Protein AF-A0A954E8Y5-F1 (afdb_monomer_lite)

pLDDT: mean 89.85, std 13.47, range [34.72, 98.38]

Secondary structure (DSSP, 8-state):
---GGGSPPHHHHHHHHHHHHHHTT--HHHHHHHHHHHHHHHHH----GGGSTT--HHHHHHHHHHHHHHHHHHHHHHHT-

Structure (mmCIF, N/CA/C/O backbone):
data_AF-A0A954E8Y5-F1
#
_entry.id   AF-A0A954E8Y5-F1
#
loop_
_atom_site.group_PDB
_atom_site.id
_atom_site.type_symbol
_atom_site.label_atom_id
_atom_site.label_alt_id
_atom_site.label_comp_id
_atom_site.label_asym_id
_atom_site.label_entity_id
_atom_site.label_seq_id
_atom_site.pdbx_PDB_ins_code
_atom_site.Cartn_x
_atom_site.Cartn_y
_atom_site.Cartn_z
_atom_site.occupancy
_atom_site.B_iso_or_equiv
_atom_site.auth_seq_id
_atom_site.auth_comp_id
_atom_site.auth_asym_id
_atom_site.auth_atom_id
_atom_site.pdbx_PDB_model_num
ATOM 1 N N . MET A 1 1 ? -20.908 -1.190 16.544 1.00 34.72 1 MET A N 1
ATOM 2 C CA . MET A 1 1 ? -20.824 0.028 15.709 1.00 34.72 1 MET A CA 1
ATOM 3 C C . MET A 1 1 ? -19.452 0.012 15.058 1.00 34.72 1 MET A C 1
ATOM 5 O O . MET A 1 1 ? -18.472 0.238 15.750 1.00 34.72 1 MET A O 1
ATOM 9 N N . THR A 1 2 ? -19.346 -0.379 13.791 1.00 42.66 2 THR A N 1
ATOM 10 C CA . THR A 1 2 ? -18.062 -0.371 13.074 1.00 42.66 2 THR A CA 1
ATOM 11 C C . THR A 1 2 ? -17.657 1.076 12.828 1.00 42.66 2 THR A C 1
ATOM 13 O O . THR A 1 2 ? -18.324 1.785 12.074 1.00 42.66 2 THR A O 1
ATOM 16 N N . ASN A 1 3 ? -16.604 1.528 13.508 1.00 45.78 3 ASN A N 1
ATOM 17 C CA . ASN A 1 3 ? -16.019 2.842 13.286 1.00 45.78 3 ASN A CA 1
ATOM 18 C C . ASN A 1 3 ? -15.526 2.910 11.838 1.00 45.78 3 ASN A C 1
ATOM 20 O O . ASN A 1 3 ? -14.508 2.320 11.486 1.00 45.78 3 ASN A O 1
ATOM 24 N N . ASN A 1 4 ? -16.232 3.665 10.999 1.00 52.59 4 ASN A N 1
ATOM 25 C CA . ASN A 1 4 ? -15.774 3.991 9.647 1.00 52.59 4 ASN A CA 1
ATOM 26 C C . ASN A 1 4 ? -14.433 4.764 9.669 1.00 52.59 4 ASN A C 1
ATOM 28 O O . ASN A 1 4 ? -13.774 4.874 8.647 1.00 52.59 4 ASN A O 1
ATOM 32 N N . ALA A 1 5 ? -14.027 5.273 10.842 1.00 57.06 5 ALA A N 1
ATOM 33 C CA . ALA A 1 5 ? -12.784 6.001 11.082 1.00 57.06 5 ALA A CA 1
ATOM 34 C C . ALA A 1 5 ? -11.508 5.136 11.044 1.00 57.06 5 ALA A C 1
ATOM 36 O O . ALA A 1 5 ? -10.423 5.689 10.915 1.00 57.06 5 ALA A O 1
ATOM 37 N N . GLU A 1 6 ? -11.606 3.805 11.156 1.00 65.31 6 GLU A N 1
ATOM 38 C CA . GLU A 1 6 ? -10.423 2.928 11.082 1.00 65.31 6 GLU A CA 1
ATOM 39 C C . GLU A 1 6 ? -10.092 2.468 9.662 1.00 65.31 6 GLU A C 1
ATOM 41 O O . GLU A 1 6 ? -9.040 1.861 9.457 1.00 65.31 6 GLU A O 1
ATOM 46 N N . ARG A 1 7 ? -10.975 2.737 8.690 1.00 84.38 7 ARG A N 1
ATOM 47 C CA . ARG A 1 7 ? -10.767 2.298 7.314 1.00 84.38 7 ARG A CA 1
ATOM 48 C C . ARG A 1 7 ? -10.078 3.364 6.479 1.00 84.38 7 ARG A C 1
ATOM 50 O O . ARG A 1 7 ? -10.615 4.450 6.288 1.00 84.38 7 ARG A O 1
ATOM 57 N N . LEU A 1 8 ? -8.927 3.008 5.922 1.00 90.25 8 LEU A N 1
ATOM 58 C CA . LEU A 1 8 ? -8.213 3.830 4.956 1.00 90.25 8 LEU A CA 1
ATOM 59 C C . LEU A 1 8 ? -9.059 3.996 3.689 1.00 90.25 8 LEU A C 1
ATOM 61 O O . LEU A 1 8 ? -9.580 3.030 3.117 1.00 90.25 8 LEU A O 1
ATOM 65 N N . THR A 1 9 ? -9.145 5.229 3.211 1.00 94.62 9 THR A N 1
ATOM 66 C CA . THR A 1 9 ? -9.699 5.570 1.901 1.00 94.62 9 THR A CA 1
ATOM 67 C C . THR A 1 9 ? -8.838 4.986 0.777 1.00 94.62 9 THR A C 1
ATOM 69 O O . THR A 1 9 ? -7.673 4.626 0.965 1.00 94.62 9 THR A O 1
ATOM 72 N N . LEU A 1 10 ? -9.388 4.919 -0.440 1.00 94.94 10 LEU A N 1
ATOM 73 C CA . LEU A 1 10 ? -8.626 4.471 -1.610 1.00 94.94 10 LEU A CA 1
ATOM 74 C C . LEU A 1 10 ? -7.380 5.337 -1.857 1.00 94.94 10 LEU A C 1
ATOM 76 O O . LEU A 1 10 ? -6.322 4.814 -2.203 1.00 94.94 10 LEU A O 1
ATOM 80 N N . GLU A 1 11 ? -7.497 6.649 -1.655 1.00 96.56 11 GLU A N 1
ATOM 81 C CA . GLU A 1 11 ? -6.388 7.586 -1.822 1.00 96.56 11 GLU A CA 1
ATOM 82 C C . GLU A 1 11 ? -5.283 7.351 -0.784 1.00 96.56 11 GLU A C 1
ATOM 84 O O . GLU A 1 11 ? -4.104 7.289 -1.138 1.00 96.56 11 GLU A O 1
ATOM 89 N N . GLU A 1 12 ? -5.642 7.134 0.481 1.00 96.50 12 GLU A N 1
ATOM 90 C CA . GLU A 1 12 ? -4.672 6.814 1.532 1.00 96.50 12 GLU A CA 1
ATOM 91 C C . GLU A 1 12 ? -3.979 5.472 1.275 1.00 96.50 12 GLU A C 1
ATOM 93 O O . GLU A 1 12 ? -2.757 5.375 1.418 1.00 96.50 12 GLU A O 1
ATOM 98 N N . LYS A 1 13 ? -4.721 4.456 0.813 1.00 97.12 13 LYS A N 1
ATOM 99 C CA . LYS A 1 13 ? -4.144 3.166 0.404 1.00 97.12 13 LYS A CA 1
ATOM 100 C C . LYS A 1 13 ? -3.169 3.338 -0.762 1.00 97.12 13 LYS A C 1
ATOM 102 O O . LYS A 1 13 ? -2.049 2.831 -0.702 1.00 97.12 13 LYS A O 1
ATOM 107 N N . LEU A 1 14 ? -3.543 4.108 -1.785 1.00 98.00 14 LEU A N 1
ATOM 108 C CA . LEU A 1 14 ? -2.673 4.413 -2.922 1.00 98.00 14 LEU A CA 1
ATOM 109 C C . LEU A 1 14 ? -1.396 5.145 -2.481 1.00 98.00 14 LEU A C 1
ATOM 111 O O . LEU A 1 14 ? -0.296 4.825 -2.944 1.00 98.00 14 LEU A O 1
ATOM 115 N N . ASN A 1 15 ? -1.521 6.112 -1.575 1.00 98.06 15 ASN A N 1
ATOM 116 C CA . ASN A 1 15 ? -0.387 6.851 -1.030 1.00 98.06 15 ASN A CA 1
ATOM 117 C C . ASN A 1 15 ? 0.535 5.950 -0.200 1.00 98.06 15 ASN A C 1
ATOM 119 O O . ASN A 1 15 ? 1.760 6.048 -0.334 1.00 98.06 15 ASN A O 1
ATOM 123 N N . LEU A 1 16 ? -0.029 5.021 0.579 1.00 97.94 16 LEU A N 1
ATOM 124 C CA . LEU A 1 16 ? 0.735 4.014 1.310 1.00 97.94 16 LEU A CA 1
ATOM 125 C C . LEU A 1 16 ? 1.537 3.126 0.347 1.00 97.94 16 LEU A C 1
ATOM 127 O O . LEU A 1 16 ? 2.751 3.004 0.516 1.00 97.94 16 LEU A O 1
ATOM 131 N N . VAL A 1 17 ? 0.912 2.593 -0.711 1.00 98.38 17 VAL A N 1
ATOM 132 C CA . VAL A 1 17 ? 1.597 1.780 -1.737 1.00 98.38 17 VAL A CA 1
ATOM 133 C C . VAL A 1 17 ? 2.738 2.563 -2.389 1.00 98.38 17 VAL A C 1
ATOM 135 O O . VAL A 1 17 ? 3.875 2.088 -2.415 1.00 98.38 17 VAL A O 1
ATOM 138 N N . LYS A 1 18 ? 2.474 3.792 -2.858 1.00 98.25 18 LYS A N 1
ATOM 139 C CA . LYS A 1 18 ? 3.493 4.661 -3.473 1.00 98.25 18 LYS A CA 1
ATOM 140 C C . LYS A 1 18 ? 4.660 4.931 -2.523 1.00 98.25 18 LYS A C 1
ATOM 142 O O . LYS A 1 18 ? 5.814 4.922 -2.953 1.00 98.25 18 LYS A O 1
ATOM 147 N N . SER A 1 19 ? 4.375 5.181 -1.246 1.00 98.06 19 SER A N 1
ATOM 148 C CA . SER A 1 19 ? 5.394 5.425 -0.222 1.00 98.06 19 SER A CA 1
ATOM 149 C C . SER A 1 19 ? 6.282 4.196 -0.012 1.00 98.06 19 SER A C 1
ATOM 151 O O . SER A 1 19 ? 7.504 4.286 -0.162 1.00 98.06 19 SER A O 1
ATOM 153 N N . ARG A 1 20 ? 5.683 3.021 0.226 1.00 98.31 20 ARG A N 1
ATOM 154 C CA . ARG A 1 20 ? 6.423 1.763 0.426 1.00 98.31 20 ARG A CA 1
ATOM 155 C C . ARG A 1 20 ? 7.231 1.363 -0.808 1.00 98.31 20 ARG A C 1
ATOM 157 O O . ARG A 1 20 ? 8.412 1.049 -0.680 1.00 98.31 20 ARG A O 1
ATOM 164 N N . ALA A 1 21 ? 6.661 1.477 -2.007 1.00 98.06 21 ALA A N 1
ATOM 165 C CA . ALA A 1 21 ? 7.367 1.189 -3.254 1.00 98.06 21 ALA A CA 1
ATOM 166 C C . ALA A 1 21 ? 8.603 2.089 -3.441 1.00 98.06 21 ALA A C 1
ATOM 168 O O . ALA A 1 21 ? 9.685 1.608 -3.784 1.00 98.06 21 ALA A O 1
ATOM 169 N N . ARG A 1 22 ? 8.500 3.389 -3.131 1.00 97.81 22 ARG A N 1
ATOM 170 C CA . ARG A 1 22 ? 9.659 4.298 -3.182 1.00 97.81 22 ARG A CA 1
ATOM 171 C C . ARG A 1 22 ? 10.734 3.949 -2.156 1.00 97.81 22 ARG A C 1
ATOM 173 O O . ARG A 1 22 ? 11.914 4.060 -2.500 1.00 97.81 22 ARG A O 1
ATOM 180 N N . ILE A 1 23 ? 10.345 3.548 -0.943 1.00 97.62 23 ILE A N 1
ATOM 181 C CA . ILE A 1 23 ? 11.269 3.087 0.108 1.00 97.62 23 ILE A CA 1
ATOM 182 C C . ILE A 1 23 ? 12.013 1.828 -0.355 1.00 97.62 23 ILE A C 1
ATOM 184 O O . ILE A 1 23 ? 13.220 1.723 -0.162 1.00 97.62 23 ILE A O 1
ATOM 188 N N . MET A 1 24 ? 11.325 0.915 -1.043 1.00 96.62 24 MET A N 1
ATOM 189 C CA . MET A 1 24 ? 11.903 -0.328 -1.569 1.00 96.62 24 MET A CA 1
ATOM 190 C C . MET A 1 24 ? 12.695 -0.157 -2.876 1.00 96.62 24 MET A C 1
ATOM 192 O O . MET A 1 24 ? 13.156 -1.140 -3.451 1.00 96.62 24 MET A O 1
ATOM 196 N N . GLY A 1 25 ? 12.890 1.081 -3.336 1.00 95.62 25 GLY A N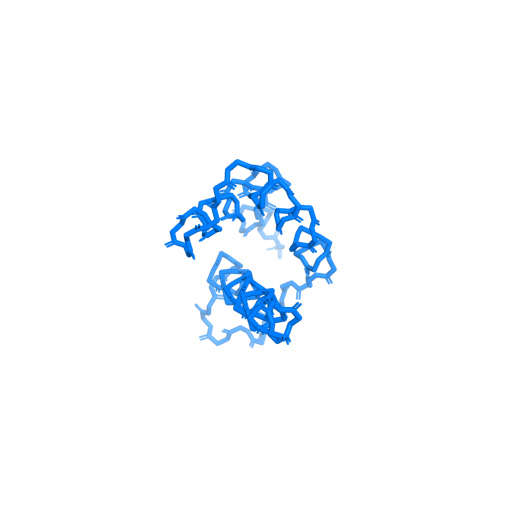 1
ATOM 197 C CA . GLY A 1 25 ? 13.780 1.397 -4.453 1.00 95.62 25 GLY A CA 1
ATOM 198 C C . GLY A 1 25 ? 13.127 1.409 -5.835 1.00 95.62 25 GLY A C 1
ATOM 199 O O . GLY A 1 25 ? 13.839 1.608 -6.815 1.00 95.62 25 GLY A O 1
ATOM 200 N N . PHE A 1 26 ? 11.801 1.273 -5.943 1.00 96.25 26 PHE A N 1
ATOM 201 C CA . PHE A 1 26 ? 11.107 1.458 -7.220 1.00 96.25 26 PHE A CA 1
ATOM 202 C C . PHE A 1 26 ? 11.173 2.934 -7.662 1.00 96.25 26 PHE A C 1
ATOM 204 O O . PHE A 1 26 ? 11.081 3.864 -6.842 1.00 96.25 26 PHE A O 1
ATOM 211 N N . ARG A 1 27 ? 11.379 3.166 -8.966 1.00 93.44 27 ARG A N 1
ATOM 212 C CA . ARG A 1 27 ? 11.585 4.495 -9.573 1.00 93.44 27 ARG A CA 1
ATOM 213 C C . ARG A 1 27 ? 10.953 4.558 -10.967 1.00 93.44 27 ARG A C 1
ATOM 215 O O . ARG A 1 27 ? 10.952 3.565 -11.679 1.00 93.44 27 ARG A O 1
ATOM 222 N N . ARG A 1 28 ? 10.516 5.753 -11.391 1.00 91.19 28 ARG A N 1
ATOM 223 C CA . ARG A 1 28 ? 9.995 6.027 -12.751 1.00 91.19 28 ARG A CA 1
ATOM 224 C C . ARG A 1 28 ? 8.930 4.997 -13.178 1.00 91.19 28 ARG A C 1
ATOM 226 O O . ARG A 1 28 ? 8.001 4.784 -12.413 1.00 91.19 28 ARG A O 1
ATOM 233 N N . HIS A 1 29 ? 9.077 4.371 -14.347 1.00 88.56 29 HIS A N 1
ATOM 234 C CA . HIS A 1 29 ? 8.123 3.396 -14.886 1.00 88.56 29 HIS A CA 1
ATOM 235 C C . HIS A 1 29 ? 7.951 2.181 -13.965 1.00 88.56 29 HIS A C 1
ATOM 237 O O . HIS A 1 29 ? 6.824 1.812 -13.664 1.00 88.56 29 HIS A O 1
ATOM 243 N N . ASP A 1 30 ? 9.045 1.662 -13.387 1.00 90.62 30 ASP A N 1
ATOM 244 C CA . ASP A 1 30 ? 8.977 0.538 -12.443 1.00 90.62 30 ASP A CA 1
ATOM 245 C C . ASP A 1 30 ? 8.087 0.865 -11.230 1.00 90.62 30 ASP A C 1
ATOM 247 O O . ASP A 1 30 ? 7.502 -0.031 -10.628 1.00 90.62 30 ASP A O 1
ATOM 251 N N . LEU A 1 31 ? 8.006 2.142 -10.829 1.00 95.31 31 LEU A N 1
ATOM 252 C CA . LEU A 1 31 ? 7.142 2.566 -9.728 1.00 95.31 31 LEU A CA 1
ATOM 253 C C . LEU A 1 31 ? 5.666 2.525 -10.121 1.00 95.31 31 LEU A C 1
ATOM 255 O O . LEU A 1 31 ? 4.855 2.100 -9.305 1.00 95.31 31 LEU A O 1
ATOM 259 N N . GLU A 1 32 ? 5.311 2.986 -11.317 1.00 95.31 32 GLU A N 1
ATOM 260 C CA . GLU A 1 32 ? 3.920 2.988 -11.778 1.00 95.31 32 GLU A CA 1
ATOM 261 C C . GLU A 1 32 ? 3.400 1.559 -11.939 1.00 95.31 32 GLU A C 1
ATOM 263 O O . GLU A 1 32 ? 2.347 1.239 -11.385 1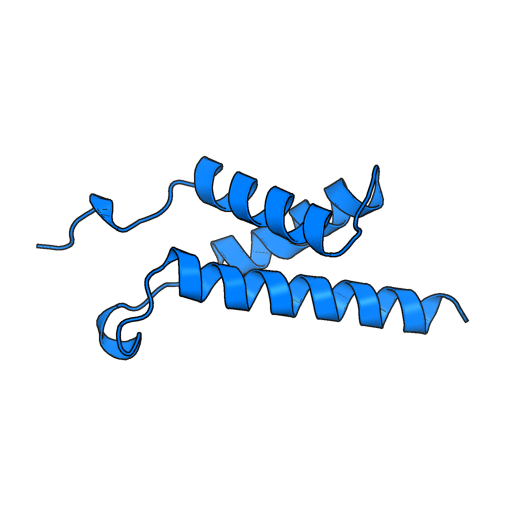.00 95.31 32 GLU A O 1
ATOM 268 N N . ASP A 1 33 ? 4.191 0.689 -12.568 1.00 95.00 33 ASP A N 1
ATOM 269 C CA . ASP A 1 33 ? 3.854 -0.723 -12.762 1.00 95.00 33 ASP A CA 1
ATOM 270 C C . ASP A 1 33 ? 3.712 -1.451 -11.419 1.00 95.00 33 ASP A C 1
ATOM 272 O O . ASP A 1 33 ? 2.707 -2.117 -11.156 1.00 95.00 33 ASP A O 1
ATOM 276 N N . ALA A 1 34 ? 4.679 -1.264 -10.511 1.00 96.44 34 ALA A N 1
ATOM 277 C CA . ALA A 1 34 ? 4.623 -1.875 -9.187 1.00 96.44 34 ALA A CA 1
ATOM 278 C C . ALA A 1 34 ? 3.436 -1.365 -8.362 1.00 96.44 34 ALA A C 1
ATOM 280 O O . ALA A 1 34 ? 2.805 -2.147 -7.653 1.00 96.44 34 ALA A O 1
ATOM 281 N N . VAL A 1 35 ? 3.113 -0.069 -8.444 1.00 97.62 35 VAL A N 1
ATOM 282 C CA . VAL A 1 35 ? 1.942 0.490 -7.760 1.00 97.62 35 VAL A CA 1
ATOM 283 C C . VAL A 1 35 ? 0.669 -0.145 -8.304 1.00 97.62 35 VAL A C 1
ATOM 285 O O . VAL A 1 35 ? -0.135 -0.596 -7.497 1.00 97.62 35 VAL A O 1
ATOM 288 N N . GLN A 1 36 ? 0.491 -0.222 -9.626 1.00 95.62 36 GLN A N 1
ATOM 289 C CA . GLN A 1 36 ? -0.702 -0.825 -10.227 1.00 95.62 36 GLN A CA 1
ATOM 290 C C . GLN A 1 36 ? -0.877 -2.285 -9.799 1.00 95.62 36 GLN A C 1
ATOM 292 O O . GLN A 1 36 ? -1.949 -2.654 -9.318 1.00 95.62 36 GLN A O 1
ATOM 297 N N . GLU A 1 37 ? 0.180 -3.094 -9.893 1.00 96.25 37 GLU A N 1
ATOM 298 C CA . GLU A 1 37 ? 0.101 -4.509 -9.528 1.00 96.25 37 GLU A CA 1
ATOM 299 C C . GLU A 1 37 ? -0.200 -4.703 -8.034 1.00 96.25 37 GLU A C 1
ATOM 301 O O . GLU A 1 37 ? -1.054 -5.508 -7.660 1.00 96.25 37 GLU A O 1
ATOM 306 N N . VAL A 1 38 ? 0.475 -3.955 -7.159 1.00 97.88 38 VAL A N 1
ATOM 307 C CA . VAL A 1 38 ? 0.283 -4.077 -5.707 1.00 97.88 38 VAL A CA 1
ATOM 308 C C . VAL A 1 38 ? -1.087 -3.554 -5.282 1.00 97.88 38 VAL A C 1
ATOM 310 O O . VAL A 1 38 ? -1.683 -4.092 -4.347 1.00 97.88 38 VAL A O 1
ATOM 313 N N . MET A 1 39 ? -1.611 -2.537 -5.970 1.00 97.81 39 MET A N 1
ATOM 314 C CA . MET A 1 39 ? -2.907 -1.949 -5.646 1.00 97.81 39 MET A CA 1
ATOM 315 C C . MET A 1 39 ? -4.049 -2.954 -5.824 1.00 97.81 39 MET A C 1
ATOM 317 O O . MET A 1 39 ? -4.964 -2.958 -5.006 1.00 97.81 39 MET A O 1
ATOM 321 N N . LEU A 1 40 ? -3.964 -3.863 -6.803 1.00 96.06 40 LEU A N 1
ATOM 322 C CA . LEU A 1 40 ? -4.930 -4.959 -6.953 1.00 96.06 40 LEU A CA 1
ATOM 323 C C . LEU A 1 40 ? -4.985 -5.830 -5.690 1.00 96.06 40 LEU A C 1
ATOM 325 O O . LEU A 1 40 ? -6.054 -6.020 -5.117 1.00 96.06 40 LEU A O 1
ATOM 329 N N . SER A 1 41 ? -3.827 -6.255 -5.171 1.00 95.62 41 SER A N 1
ATOM 330 C CA . SER A 1 41 ? -3.764 -7.046 -3.931 1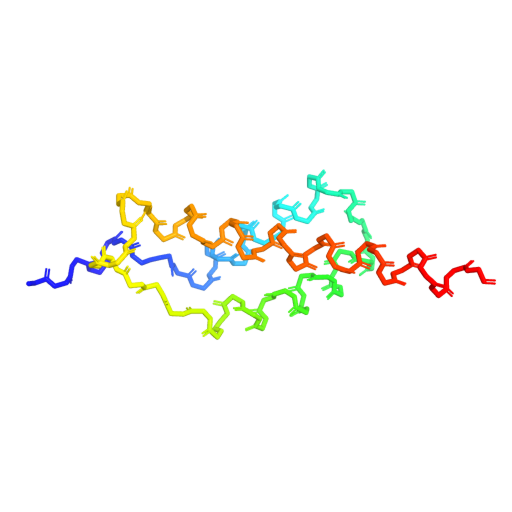.00 95.62 41 SER A CA 1
ATOM 331 C C . SER A 1 41 ? -4.260 -6.281 -2.698 1.00 95.62 41 SER A C 1
ATOM 333 O O . SER A 1 41 ? -4.810 -6.882 -1.780 1.00 95.62 41 SER A O 1
ATOM 335 N N . VAL A 1 42 ? -4.068 -4.960 -2.650 1.00 96.50 42 VAL A N 1
ATOM 336 C CA . VAL A 1 42 ? -4.567 -4.120 -1.549 1.00 96.50 42 VAL A CA 1
ATOM 337 C C . VAL A 1 42 ? -6.088 -3.953 -1.604 1.00 96.50 42 VAL A C 1
ATOM 339 O O . VAL A 1 42 ? -6.722 -3.883 -0.553 1.00 96.50 42 VAL A O 1
ATOM 342 N N . LEU A 1 43 ? -6.675 -3.891 -2.801 1.00 94.81 43 LEU A N 1
ATOM 343 C CA . LEU A 1 43 ? -8.128 -3.831 -2.990 1.00 94.81 43 LEU A CA 1
ATOM 344 C C . LEU A 1 43 ? -8.814 -5.160 -2.648 1.00 94.81 43 LEU A C 1
ATOM 346 O O . LEU A 1 43 ? -9.920 -5.150 -2.116 1.00 94.81 43 LEU A O 1
ATOM 350 N N . GLU A 1 44 ? -8.152 -6.284 -2.921 1.00 94.69 44 GLU A N 1
ATOM 351 C CA . GLU A 1 44 ? -8.635 -7.629 -2.580 1.00 94.69 44 GLU A CA 1
ATOM 352 C C . GLU A 1 44 ? -8.480 -7.961 -1.088 1.00 94.69 44 GLU A C 1
ATOM 354 O O . GLU A 1 44 ? -9.161 -8.847 -0.568 1.00 94.69 44 GLU A O 1
ATOM 359 N N . PHE A 1 45 ? -7.588 -7.266 -0.378 1.00 93.81 45 PHE A N 1
ATOM 360 C CA . PHE A 1 45 ? -7.350 -7.515 1.036 1.00 93.81 45 PHE A CA 1
ATOM 361 C C . PHE A 1 45 ? -8.499 -6.996 1.908 1.00 93.81 45 PHE A C 1
ATOM 363 O O . PHE A 1 45 ? -8.783 -5.797 1.964 1.00 93.81 45 PHE A O 1
ATOM 370 N N . VAL A 1 46 ? -9.107 -7.906 2.670 1.00 90.56 46 VAL A N 1
ATOM 371 C CA . VAL A 1 46 ? -10.136 -7.586 3.661 1.00 90.56 46 VAL A CA 1
ATOM 372 C C . VAL A 1 46 ? -9.514 -7.612 5.051 1.00 90.56 46 VAL A C 1
ATOM 374 O O . VAL A 1 46 ? -9.138 -8.667 5.557 1.00 90.56 46 VAL A O 1
ATOM 377 N N . TYR A 1 47 ? -9.411 -6.438 5.672 1.00 90.06 47 TYR A N 1
ATOM 378 C CA . TYR A 1 47 ? -8.979 -6.328 7.060 1.00 90.06 47 TYR A CA 1
ATOM 379 C C . TYR A 1 47 ? -10.074 -6.826 8.010 1.00 90.06 47 TYR A C 1
ATOM 381 O O . TYR A 1 47 ? -11.212 -6.350 7.962 1.00 90.06 47 TYR A O 1
ATOM 389 N N . ASP A 1 48 ? -9.695 -7.763 8.878 1.00 89.56 48 ASP A N 1
ATOM 390 C CA . ASP A 1 48 ? -10.531 -8.314 9.940 1.00 89.56 48 ASP A CA 1
ATOM 391 C C . ASP A 1 48 ? -9.954 -7.923 11.315 1.00 89.56 48 ASP A C 1
ATOM 393 O O . ASP A 1 48 ? -8.946 -8.503 11.738 1.00 89.56 48 ASP A O 1
ATOM 397 N N . PRO A 1 49 ? -10.551 -6.933 12.006 1.00 84.75 49 PRO A N 1
ATOM 398 C CA . PRO A 1 49 ? -10.059 -6.464 13.298 1.00 84.75 49 PRO A CA 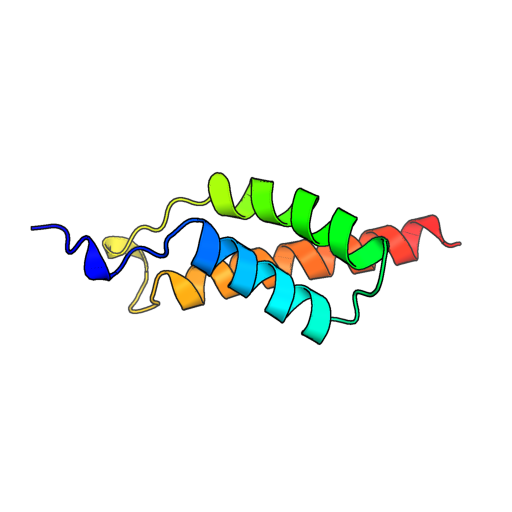1
ATOM 399 C C . PRO A 1 49 ? -10.168 -7.518 14.407 1.00 84.75 49 PRO A C 1
ATOM 401 O O . PRO A 1 49 ? -9.331 -7.531 15.306 1.00 84.75 49 PRO A O 1
ATOM 404 N N . GLU A 1 50 ? -11.132 -8.441 14.337 1.00 86.25 50 GLU A N 1
ATOM 405 C CA . GLU A 1 50 ? -11.343 -9.454 15.383 1.00 86.25 50 GLU A CA 1
ATOM 406 C C . GLU A 1 50 ? -10.208 -10.490 15.406 1.00 86.25 50 GLU A C 1
ATOM 408 O O . GLU A 1 50 ? -9.886 -11.068 16.444 1.00 86.25 50 GLU A O 1
ATOM 413 N N . ASN A 1 51 ? -9.539 -10.678 14.266 1.00 83.81 51 ASN A N 1
ATOM 414 C CA . ASN A 1 51 ? -8.406 -11.588 14.110 1.00 83.81 51 ASN A CA 1
ATOM 415 C C . ASN A 1 51 ? -7.051 -10.864 13.993 1.00 83.81 51 ASN A C 1
ATOM 417 O O . ASN A 1 51 ? -6.022 -11.512 13.770 1.00 83.81 51 ASN A O 1
ATOM 421 N N . SER A 1 52 ? -7.005 -9.537 14.165 1.00 81.06 52 SER A N 1
ATOM 422 C CA . SER A 1 52 ? -5.804 -8.736 13.883 1.00 81.06 52 SER A CA 1
ATOM 423 C C . SER A 1 52 ? -4.753 -8.731 14.998 1.00 81.06 52 SER A C 1
ATOM 425 O O . SER A 1 52 ? -3.654 -8.211 14.797 1.00 81.06 52 SER A O 1
ATOM 427 N N . LYS A 1 53 ? -5.053 -9.307 16.173 1.00 86.44 53 LYS A N 1
ATOM 428 C CA . LYS A 1 53 ? -4.160 -9.331 17.354 1.00 86.44 53 LYS A CA 1
ATOM 429 C C . LYS A 1 53 ? -3.623 -7.936 17.728 1.00 86.44 53 LYS A C 1
ATOM 431 O O . LYS A 1 53 ? -2.481 -7.806 18.165 1.00 86.44 53 LYS A O 1
ATOM 436 N N . GLY A 1 54 ? -4.436 -6.897 17.529 1.00 84.00 54 GLY A N 1
ATOM 437 C CA . GLY A 1 54 ? -4.082 -5.502 17.811 1.00 84.00 54 GLY A CA 1
ATOM 438 C C . GLY A 1 54 ? -3.354 -4.772 16.677 1.00 84.00 54 GLY A C 1
ATOM 439 O O . GLY A 1 54 ? -2.968 -3.618 16.854 1.00 84.00 54 GLY A O 1
ATOM 440 N N . ALA A 1 55 ? -3.157 -5.397 15.512 1.00 89.62 55 ALA A N 1
ATOM 441 C CA . ALA A 1 55 ? -2.645 -4.702 14.333 1.00 89.62 55 ALA A CA 1
ATOM 442 C C . ALA A 1 55 ? -3.739 -3.827 13.715 1.00 89.62 55 ALA A C 1
ATOM 444 O O . ALA A 1 55 ? -4.845 -4.301 13.509 1.00 89.62 55 ALA A O 1
ATOM 445 N N . THR A 1 56 ? -3.422 -2.580 13.365 1.00 91.81 56 THR A N 1
ATOM 446 C CA . THR A 1 56 ? -4.334 -1.696 12.621 1.00 91.81 56 THR A CA 1
ATOM 447 C C . THR A 1 56 ? -4.426 -2.097 11.144 1.00 91.81 56 THR A C 1
ATOM 449 O O . THR A 1 56 ? -3.538 -2.790 10.633 1.00 91.81 56 THR A O 1
ATOM 452 N N . GLU A 1 57 ? -5.442 -1.605 10.418 1.00 92.31 57 GLU A N 1
ATOM 453 C CA . GLU A 1 57 ? -5.534 -1.814 8.961 1.00 92.31 57 GLU A CA 1
ATOM 454 C C . GLU A 1 57 ? -4.257 -1.335 8.254 1.00 92.31 57 GLU A C 1
ATOM 456 O O . GLU A 1 57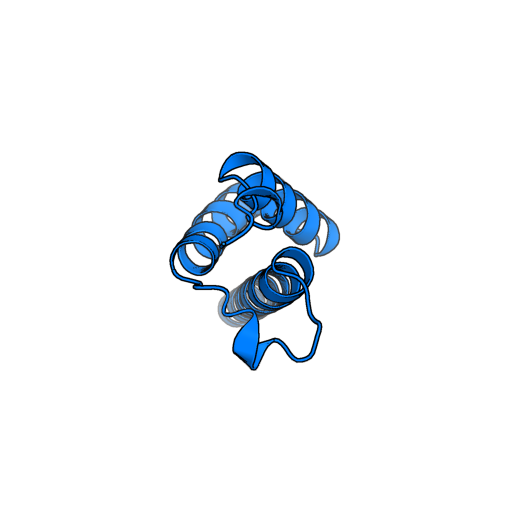 ? -3.718 -2.050 7.412 1.00 92.31 57 GLU A O 1
ATOM 461 N N . THR A 1 58 ? -3.709 -0.179 8.641 1.00 94.50 58 THR A N 1
ATOM 462 C CA . THR A 1 58 ? -2.451 0.352 8.092 1.00 94.50 58 THR A CA 1
ATOM 463 C C . THR A 1 58 ? -1.291 -0.629 8.252 1.00 94.50 58 THR A C 1
ATOM 465 O O . THR A 1 58 ? -0.534 -0.852 7.304 1.00 94.50 58 THR A O 1
ATOM 468 N N . THR A 1 59 ? -1.142 -1.242 9.429 1.00 94.69 59 THR A N 1
ATOM 469 C CA . THR A 1 59 ? -0.083 -2.228 9.698 1.00 94.69 59 THR A CA 1
ATOM 470 C C . THR A 1 59 ? -0.291 -3.506 8.885 1.00 94.69 59 THR A C 1
ATOM 472 O O . THR A 1 59 ? 0.657 -4.031 8.288 1.00 94.69 59 THR A O 1
ATOM 475 N N . ALA A 1 60 ? -1.535 -3.986 8.809 1.00 94.81 60 ALA A N 1
ATOM 476 C CA . ALA A 1 60 ? -1.885 -5.159 8.016 1.00 94.81 60 ALA A CA 1
ATOM 477 C C . ALA A 1 60 ? -1.604 -4.924 6.521 1.00 94.81 60 ALA A C 1
ATOM 479 O O . ALA A 1 60 ? -0.903 -5.714 5.884 1.00 94.81 60 ALA A O 1
ATOM 480 N N . LEU A 1 61 ? -2.050 -3.788 5.982 1.00 96.25 61 LEU A N 1
ATOM 481 C CA . LEU A 1 61 ? -1.807 -3.396 4.597 1.00 96.25 61 LEU A CA 1
ATOM 482 C C . LEU A 1 61 ? -0.328 -3.178 4.301 1.00 96.25 61 LEU A C 1
ATOM 484 O O . LEU A 1 61 ? 0.142 -3.634 3.265 1.00 96.25 61 LEU A O 1
ATOM 488 N N . THR A 1 62 ? 0.432 -2.560 5.208 1.00 97.06 62 THR A N 1
ATOM 489 C CA . THR A 1 62 ? 1.888 -2.407 5.040 1.00 97.06 62 THR A CA 1
ATOM 490 C C . THR A 1 62 ? 2.557 -3.766 4.836 1.00 97.06 62 THR A C 1
ATOM 492 O O . THR A 1 62 ? 3.379 -3.919 3.935 1.00 97.06 62 THR A O 1
ATOM 495 N N . THR A 1 63 ? 2.145 -4.781 5.599 1.00 96.25 63 THR A N 1
ATOM 496 C CA . THR A 1 63 ? 2.670 -6.148 5.462 1.00 96.25 63 THR A CA 1
ATOM 497 C C . THR A 1 63 ? 2.331 -6.765 4.101 1.00 96.25 63 THR A C 1
ATOM 499 O O . THR A 1 63 ? 3.194 -7.371 3.460 1.00 96.25 63 THR A O 1
ATOM 502 N N . VAL A 1 64 ? 1.088 -6.605 3.632 1.00 96.94 64 VAL A N 1
ATOM 503 C CA . VAL A 1 64 ? 0.645 -7.080 2.307 1.00 96.94 64 VAL A CA 1
ATOM 504 C C . VAL A 1 64 ? 1.444 -6.402 1.191 1.00 96.94 64 VAL A C 1
ATOM 506 O O . VAL A 1 64 ? 1.969 -7.079 0.302 1.00 96.94 64 VAL A O 1
ATOM 509 N N . ILE A 1 65 ? 1.584 -5.079 1.276 1.00 98.38 65 ILE A N 1
ATOM 510 C CA . ILE A 1 65 ? 2.296 -4.237 0.312 1.00 98.38 65 ILE A CA 1
ATOM 511 C C . ILE A 1 65 ? 3.767 -4.643 0.227 1.00 98.38 65 ILE A C 1
ATOM 513 O O . ILE A 1 65 ? 4.253 -4.971 -0.856 1.00 98.38 65 ILE A O 1
ATOM 517 N N . ASP A 1 66 ? 4.465 -4.688 1.362 1.00 98.31 66 ASP A N 1
ATOM 518 C CA . ASP A 1 66 ? 5.890 -5.017 1.413 1.00 98.31 66 ASP A CA 1
ATOM 519 C C . ASP A 1 66 ? 6.157 -6.427 0.876 1.00 98.31 66 ASP A C 1
ATOM 521 O O . ASP A 1 66 ? 7.102 -6.644 0.111 1.00 98.31 66 ASP A O 1
ATOM 525 N N . ARG A 1 67 ? 5.290 -7.393 1.214 1.00 98.00 67 ARG A N 1
ATOM 526 C CA . ARG A 1 67 ? 5.384 -8.757 0.686 1.00 98.00 67 ARG A CA 1
ATOM 527 C C . ARG A 1 67 ? 5.258 -8.771 -0.835 1.00 98.00 67 ARG A C 1
ATOM 529 O O . ARG A 1 67 ? 6.047 -9.450 -1.496 1.00 98.00 67 ARG A O 1
ATOM 536 N N . ARG A 1 68 ? 4.288 -8.049 -1.401 1.00 97.88 68 ARG A N 1
ATOM 537 C CA . ARG A 1 68 ? 4.059 -8.035 -2.852 1.00 97.88 68 ARG A CA 1
ATOM 538 C C . ARG A 1 68 ? 5.196 -7.333 -3.596 1.00 97.88 68 ARG A C 1
ATOM 540 O O . ARG A 1 68 ? 5.723 -7.889 -4.557 1.00 97.88 68 ARG A O 1
ATOM 547 N N . LEU A 1 69 ? 5.661 -6.193 -3.093 1.00 98.06 69 LEU A N 1
ATOM 548 C CA . LEU A 1 69 ? 6.829 -5.487 -3.630 1.00 98.06 69 LEU A CA 1
ATOM 549 C C . LEU A 1 69 ? 8.102 -6.350 -3.574 1.00 98.06 69 LEU A C 1
ATOM 551 O O . LEU A 1 69 ? 8.880 -6.379 -4.528 1.00 98.06 69 LEU A O 1
ATOM 555 N N . ALA A 1 70 ? 8.309 -7.115 -2.499 1.00 97.62 70 ALA A N 1
ATOM 556 C CA . ALA A 1 70 ? 9.439 -8.038 -2.402 1.00 97.62 70 ALA A CA 1
ATOM 557 C C . ALA A 1 70 ? 9.366 -9.171 -3.441 1.00 97.62 70 ALA A C 1
ATOM 559 O O . ALA A 1 70 ? 10.400 -9.573 -3.983 1.00 97.62 70 ALA A O 1
ATOM 560 N N . LEU A 1 71 ? 8.167 -9.684 -3.740 1.00 96.44 71 LEU A N 1
ATOM 561 C CA . LEU A 1 71 ? 7.968 -10.678 -4.800 1.00 96.44 71 LEU A CA 1
ATOM 562 C C . LEU A 1 71 ? 8.300 -10.104 -6.180 1.00 96.44 71 LEU A C 1
ATOM 564 O O . LEU A 1 71 ? 9.002 -10.769 -6.941 1.00 96.44 71 LEU A O 1
ATOM 568 N N . LEU A 1 72 ? 7.891 -8.866 -6.460 1.00 95.19 72 LEU A N 1
ATOM 569 C CA . LEU A 1 72 ? 8.235 -8.157 -7.696 1.00 95.19 72 LEU A CA 1
ATOM 570 C C . LEU A 1 72 ? 9.749 -8.013 -7.881 1.00 95.19 72 LEU A C 1
ATOM 572 O O . LEU A 1 72 ? 10.286 -8.366 -8.931 1.00 95.19 72 LEU A O 1
ATOM 576 N N . ILE A 1 73 ? 10.465 -7.584 -6.836 1.00 94.81 73 ILE A N 1
ATOM 577 C CA . ILE A 1 73 ? 11.934 -7.484 -6.863 1.00 94.81 73 ILE A CA 1
ATOM 578 C C . ILE A 1 73 ? 12.565 -8.850 -7.162 1.00 94.81 73 ILE A C 1
ATOM 580 O O . ILE A 1 73 ? 13.494 -8.948 -7.968 1.00 94.81 73 ILE A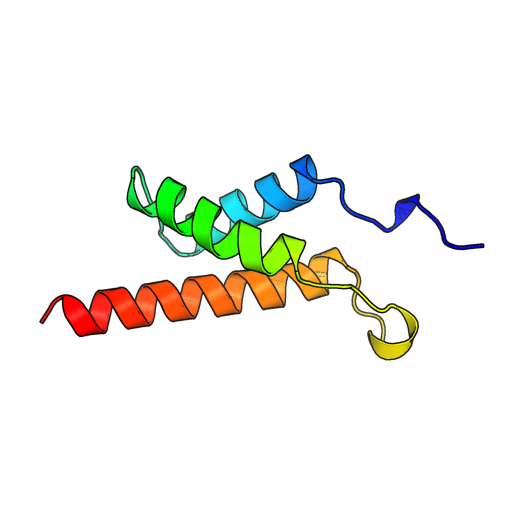 O 1
ATOM 584 N N . ARG A 1 74 ? 12.071 -9.921 -6.527 1.00 93.88 74 ARG A N 1
ATOM 585 C CA . ARG A 1 74 ? 12.572 -11.287 -6.754 1.00 93.88 74 ARG A CA 1
ATOM 586 C C . ARG A 1 74 ? 12.295 -11.772 -8.177 1.00 93.88 74 ARG A C 1
ATOM 588 O O . ARG A 1 74 ? 13.170 -12.403 -8.763 1.00 93.88 74 ARG A O 1
ATOM 595 N N . ALA A 1 75 ? 11.119 -11.476 -8.727 1.00 92.38 75 ALA A N 1
ATOM 596 C CA . ALA A 1 75 ? 10.762 -11.826 -10.098 1.00 92.38 75 ALA A CA 1
ATOM 597 C C . ALA A 1 75 ? 11.651 -11.091 -11.110 1.00 92.38 75 ALA A C 1
ATOM 599 O O . ALA A 1 75 ? 12.244 -11.738 -11.971 1.00 92.38 75 ALA A O 1
ATOM 600 N N . LYS A 1 76 ? 11.845 -9.776 -10.940 1.00 88.31 76 LYS A N 1
ATOM 601 C CA . LYS A 1 76 ? 12.734 -8.973 -11.793 1.00 88.31 76 LYS A CA 1
ATOM 602 C C . LYS A 1 76 ? 14.163 -9.517 -11.792 1.00 88.31 76 LYS A C 1
ATOM 604 O O . LYS A 1 76 ? 14.757 -9.658 -12.849 1.00 88.31 76 LYS A O 1
ATOM 609 N N . ARG A 1 77 ? 14.697 -9.898 -10.624 1.00 88.75 77 ARG A N 1
ATOM 610 C CA . ARG A 1 77 ? 16.029 -10.528 -10.523 1.00 88.75 77 ARG A CA 1
ATOM 611 C C . ARG A 1 77 ? 16.118 -11.879 -11.234 1.00 88.75 77 ARG A C 1
ATOM 613 O O . ARG A 1 77 ? 17.183 -12.207 -11.732 1.00 88.75 77 ARG A O 1
ATOM 620 N N . ARG A 1 78 ? 15.034 -12.660 -11.260 1.00 88.25 78 ARG A N 1
ATOM 621 C CA . ARG A 1 78 ? 15.006 -13.982 -11.904 1.00 88.25 78 ARG A CA 1
ATOM 622 C C . ARG A 1 78 ? 15.026 -13.893 -13.427 1.00 88.25 78 ARG A C 1
ATOM 624 O O . ARG A 1 78 ? 15.688 -14.709 -14.043 1.00 88.25 78 ARG A O 1
ATOM 631 N N . TYR A 1 79 ? 14.293 -12.945 -14.004 1.00 81.50 79 TYR A N 1
ATOM 632 C CA . TYR A 1 79 ? 14.177 -12.788 -15.460 1.00 81.50 79 TYR A CA 1
ATOM 633 C C . TYR A 1 79 ? 15.197 -11.805 -16.059 1.00 81.50 79 TYR A C 1
ATOM 635 O O . TYR A 1 79 ? 15.157 -11.541 -17.254 1.00 81.50 79 TYR A O 1
ATOM 643 N N . ALA A 1 80 ? 16.079 -11.234 -15.233 1.00 74.19 80 ALA A N 1
ATOM 644 C CA . ALA A 1 80 ? 17.160 -10.349 -15.671 1.00 74.19 80 ALA A CA 1
ATOM 645 C C . ALA A 1 80 ? 18.490 -11.080 -15.950 1.00 74.19 80 ALA A C 1
ATOM 647 O O . ALA A 1 80 ? 19.465 -10.418 -16.302 1.00 74.19 80 ALA A O 1
ATOM 648 N N . GLY A 1 81 ? 18.543 -12.402 -15.754 1.00 50.91 81 GLY A N 1
ATOM 649 C CA . GLY A 1 81 ? 19.656 -13.276 -16.143 1.00 50.91 81 GLY A CA 1
ATOM 650 C C . GLY A 1 81 ? 19.211 -14.253 -17.216 1.00 50.91 81 GLY A C 1
ATOM 651 O O . GLY A 1 81 ? 20.093 -14.676 -17.990 1.00 50.91 81 GLY A O 1
#

Sequence (81 aa):
MTNNAERLTLEEKLNLVKSRARIMGFRRHDLEDAVQEVMLSVLEFVYDPENSKGATETTALTTVIDRRLALLIRAKRRYAG

Radius of gyration: 13.9 Å; chains: 1; bounding box: 40×22×34 Å

Foldseek 3Di:
DPPPVLDDDLVRLLVLLLVLLVVVPQDDPSSVVLSVVLSVQLVVDDDDPVPCPPDGNSRVSNVSSNVSSVVVVVVCVVVVD